Protein AF-A0A933KME0-F1 (afdb_monomer)

Solvent-accessible surface area (backbone atoms only — not comparable to full-atom values): 5767 Å² total; per-residue (Å²): 138,87,81,88,84,87,82,90,82,76,78,94,80,84,84,87,84,76,91,75,84,74,87,68,77,84,71,80,68,83,78,77,78,73,71,87,63,93,63,78,56,56,77,93,31,76,51,69,46,77,40,99,88,60,65,72,48,60,44,44,82,48,60,97,56,93,78,87,87,88,87,85,78,90,131

Structure (mmCIF, N/CA/C/O backbone):
data_AF-A0A933KME0-F1
#
_entry.id   AF-A0A933KME0-F1
#
loop_
_atom_site.group_PDB
_atom_site.id
_atom_site.type_symbol
_atom_site.label_atom_id
_atom_site.label_alt_id
_atom_site.label_comp_id
_atom_site.label_asym_id
_atom_site.label_entity_id
_atom_site.label_seq_id
_atom_site.pdbx_PDB_ins_code
_atom_site.Cartn_x
_atom_site.Cartn_y
_atom_site.Cartn_z
_atom_site.occupancy
_atom_site.B_iso_or_equiv
_atom_site.auth_seq_id
_atom_site.auth_comp_id
_atom_site.auth_asym_id
_atom_site.auth_atom_id
_atom_site.pdbx_PDB_model_num
ATOM 1 N N . MET A 1 1 ? -39.619 51.133 -21.147 1.00 36.41 1 MET A N 1
ATOM 2 C CA . MET A 1 1 ? -39.377 50.655 -19.764 1.00 36.41 1 MET A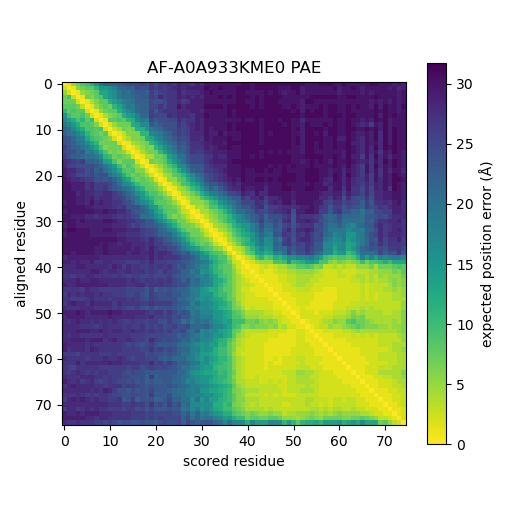 CA 1
ATOM 3 C C . MET A 1 1 ? -39.519 49.134 -19.726 1.00 36.41 1 MET A C 1
ATOM 5 O O . MET A 1 1 ? -40.121 48.571 -20.621 1.00 36.41 1 MET A O 1
ATOM 9 N N . ARG A 1 2 ? -38.811 48.493 -18.795 1.00 46.72 2 ARG A N 1
ATOM 10 C CA . ARG A 1 2 ? -38.157 47.174 -18.891 1.00 46.72 2 ARG A CA 1
ATOM 11 C C . ARG A 1 2 ? -39.065 45.954 -18.636 1.00 46.72 2 ARG A C 1
ATOM 13 O O . ARG A 1 2 ? -40.040 46.085 -17.909 1.00 46.72 2 ARG A O 1
ATOM 20 N N . ARG A 1 3 ? -38.519 44.782 -19.027 1.00 46.44 3 ARG A N 1
ATOM 21 C CA . ARG A 1 3 ? -38.750 43.382 -18.560 1.00 46.44 3 ARG A CA 1
ATOM 22 C C . ARG A 1 3 ? -39.587 42.555 -19.550 1.00 46.44 3 ARG A C 1
ATOM 24 O O . ARG A 1 3 ? -40.799 42.642 -19.550 1.00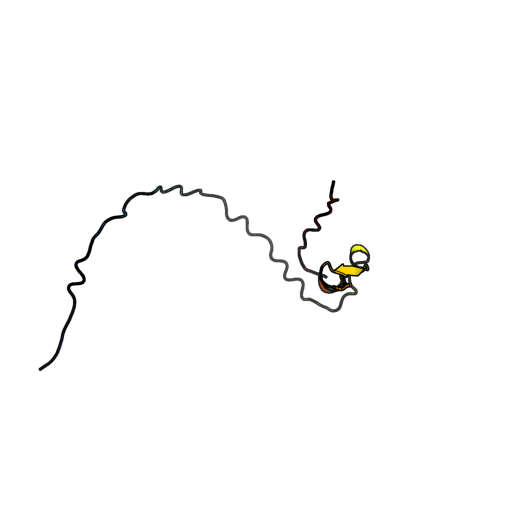 46.44 3 ARG A O 1
ATOM 31 N N . SER A 1 4 ? -38.989 41.875 -20.533 1.00 44.44 4 SER A N 1
ATOM 32 C CA . SER A 1 4 ? -38.113 40.691 -20.419 1.00 44.44 4 SER A CA 1
ATOM 33 C C . SER A 1 4 ? -38.784 39.583 -19.617 1.00 44.44 4 SER A C 1
ATOM 35 O O . SER A 1 4 ? -38.883 39.736 -18.399 1.00 44.44 4 SER A O 1
ATOM 37 N N . ARG A 1 5 ? -39.176 38.485 -20.287 1.00 47.50 5 ARG A N 1
ATOM 38 C CA . ARG A 1 5 ? -38.722 37.122 -19.960 1.00 47.50 5 ARG A CA 1
ATOM 39 C C . ARG A 1 5 ? -39.465 36.015 -20.728 1.00 47.50 5 ARG A C 1
ATOM 41 O O . ARG A 1 5 ? -40.681 35.942 -20.696 1.00 47.50 5 ARG A O 1
ATOM 48 N N . ILE A 1 6 ? -38.646 35.102 -21.257 1.00 54.41 6 ILE A N 1
ATOM 49 C CA . ILE A 1 6 ? -38.863 33.649 -21.308 1.00 54.41 6 ILE A CA 1
ATOM 50 C C . ILE A 1 6 ? -39.859 33.154 -22.357 1.00 54.41 6 ILE A C 1
ATOM 52 O O . ILE A 1 6 ? -41.047 33.045 -22.095 1.00 54.41 6 ILE A O 1
ATOM 56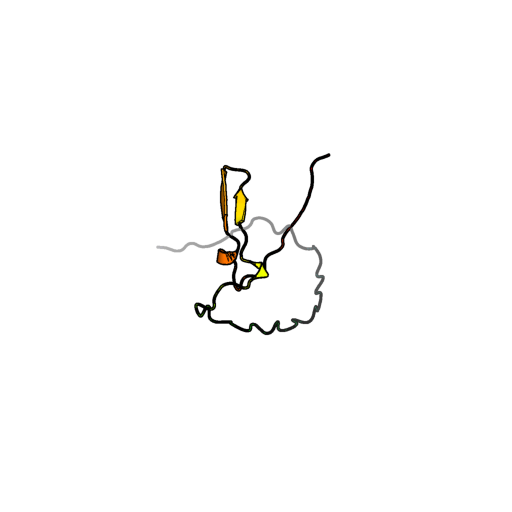 N N . VAL A 1 7 ? -39.316 32.677 -23.480 1.00 47.59 7 VAL A N 1
ATOM 57 C CA . VAL A 1 7 ? -39.837 31.474 -24.143 1.00 47.59 7 VAL A CA 1
ATOM 58 C C . VAL A 1 7 ? -38.631 30.641 -24.597 1.00 47.59 7 VAL A C 1
ATOM 60 O O . VAL A 1 7 ? -38.212 30.675 -25.749 1.00 47.59 7 VAL A O 1
ATOM 63 N N . PHE A 1 8 ? -38.019 29.930 -23.643 1.00 45.38 8 PHE A N 1
ATOM 64 C CA . PHE A 1 8 ? -37.139 28.791 -23.922 1.00 45.38 8 PHE A CA 1
ATOM 65 C C . PHE A 1 8 ? -38.032 27.645 -24.418 1.00 45.38 8 PHE A C 1
ATOM 67 O O . PHE A 1 8 ? -38.453 26.787 -23.649 1.00 45.38 8 PHE A O 1
ATOM 74 N N . SER A 1 9 ? -38.397 27.697 -25.698 1.00 50.50 9 SER A N 1
ATOM 75 C CA . SER A 1 9 ? -39.178 26.665 -26.381 1.00 50.50 9 SER A CA 1
ATOM 76 C C . SER A 1 9 ? -38.253 25.858 -27.278 1.00 50.50 9 SER A C 1
ATOM 78 O O . SER A 1 9 ? -38.243 26.040 -28.492 1.00 50.50 9 SER A O 1
ATOM 80 N N . SER A 1 10 ? -37.489 24.957 -26.669 1.00 44.53 10 SER A N 1
ATOM 81 C CA . SER A 1 10 ? -36.789 23.913 -27.407 1.00 44.53 10 SER A CA 1
ATOM 82 C C . SER A 1 10 ? -36.882 22.611 -26.630 1.00 44.53 10 SER A C 1
ATOM 84 O O . SER A 1 10 ? -36.088 22.335 -25.740 1.00 44.53 10 SER A O 1
ATOM 86 N N . LEU A 1 11 ? -37.865 21.822 -27.052 1.00 50.38 11 LEU A N 1
ATOM 87 C CA . LEU A 1 11 ? -37.734 20.381 -27.219 1.00 50.38 11 LEU A CA 1
ATOM 88 C C . LEU A 1 11 ? -37.631 19.544 -25.939 1.00 50.38 11 LEU A C 1
ATOM 90 O O . LEU A 1 11 ? -36.592 19.024 -25.545 1.00 50.38 11 LEU A O 1
ATOM 94 N N . ALA A 1 12 ? -38.816 19.311 -25.380 1.00 51.88 12 ALA A N 1
ATOM 95 C CA . ALA A 1 12 ? -39.166 18.037 -24.780 1.00 51.88 12 ALA A CA 1
ATOM 96 C C . ALA A 1 12 ? -38.823 16.882 -25.738 1.00 51.88 12 ALA A C 1
ATOM 98 O O . ALA A 1 12 ? -39.543 16.661 -26.709 1.00 51.88 12 ALA A O 1
ATOM 99 N N . LEU A 1 13 ? -37.743 16.148 -25.468 1.00 51.09 13 LEU A N 1
ATOM 100 C CA . LEU A 1 13 ? -37.555 14.793 -25.984 1.00 51.09 13 LEU A CA 1
ATOM 101 C C . LEU A 1 13 ? -36.455 14.059 -25.203 1.00 51.09 13 LEU A C 1
ATOM 103 O O . LEU A 1 13 ? -35.343 13.938 -25.694 1.00 51.09 13 LEU A O 1
ATOM 107 N N . LEU A 1 14 ? -36.753 13.588 -23.987 1.00 47.25 14 LEU A N 1
ATOM 108 C CA . LEU A 1 14 ? -36.198 12.330 -23.455 1.00 47.25 14 LEU A CA 1
ATOM 109 C C . LEU A 1 14 ? -36.923 11.938 -22.153 1.00 47.25 14 LEU A C 1
ATOM 111 O O . LEU A 1 14 ? -36.361 11.905 -21.063 1.00 47.25 14 LEU A O 1
ATOM 115 N N . ALA A 1 15 ? -38.227 11.686 -22.266 1.00 48.53 15 ALA A N 1
ATOM 116 C CA . ALA A 1 15 ? -38.955 10.923 -21.261 1.00 48.53 15 ALA A CA 1
ATOM 117 C C . ALA A 1 15 ? -38.789 9.427 -21.570 1.00 48.53 15 ALA A C 1
ATOM 119 O O . ALA A 1 15 ? -38.868 9.038 -22.732 1.00 48.53 15 ALA A O 1
ATOM 120 N N . ALA A 1 16 ? -38.639 8.630 -20.510 1.00 50.78 16 ALA A N 1
ATOM 121 C CA . ALA A 1 16 ? -38.582 7.165 -20.466 1.00 50.78 16 ALA A CA 1
ATOM 122 C C . ALA A 1 16 ? -37.193 6.515 -20.623 1.00 50.78 16 ALA A C 1
ATOM 124 O O . ALA A 1 16 ? -36.865 5.936 -21.652 1.00 50.78 16 ALA A O 1
ATOM 125 N N . VAL A 1 17 ? -36.448 6.442 -19.514 1.00 55.94 17 VAL A N 1
ATOM 126 C CA . VAL A 1 17 ? -35.803 5.170 -19.167 1.00 55.94 17 VAL A CA 1
ATOM 127 C C . VAL A 1 17 ? -35.927 4.894 -17.666 1.00 55.94 17 VAL A C 1
ATOM 129 O O . VAL A 1 17 ? -35.310 5.526 -16.820 1.00 55.94 17 VAL A O 1
ATOM 132 N N . SER A 1 18 ? -36.831 3.958 -17.389 1.00 50.06 18 SER A N 1
ATOM 133 C CA . SER A 1 18 ? -36.801 2.969 -16.316 1.00 50.06 18 SER A CA 1
ATOM 134 C C . SER A 1 18 ? -36.562 3.445 -14.882 1.00 50.06 18 SER A C 1
ATOM 136 O O . SER A 1 18 ? -35.450 3.448 -14.361 1.00 50.06 18 SER A O 1
ATOM 138 N N . ALA A 1 19 ? -37.679 3.671 -14.192 1.00 51.75 19 ALA A N 1
ATOM 139 C CA . ALA A 1 19 ? -37.791 3.387 -12.774 1.00 51.75 19 ALA A CA 1
ATOM 140 C C . ALA A 1 19 ? -37.410 1.917 -12.510 1.00 51.75 19 ALA A C 1
ATOM 142 O O . ALA A 1 19 ? -38.180 1.007 -12.803 1.00 51.75 19 ALA A O 1
ATOM 143 N N . CYS A 1 20 ? -36.226 1.693 -11.947 1.00 47.53 20 CYS A N 1
ATOM 144 C CA . CYS A 1 20 ? -35.984 0.561 -11.063 1.00 47.53 20 CYS A CA 1
ATOM 145 C C . CYS A 1 20 ? -35.652 1.170 -9.702 1.00 47.53 20 CYS A C 1
ATOM 147 O O . CYS A 1 20 ? -34.509 1.509 -9.404 1.00 47.53 20 CYS A O 1
ATOM 149 N N . ALA A 1 21 ? -36.705 1.439 -8.933 1.00 50.12 21 ALA A N 1
ATOM 150 C CA . ALA A 1 21 ? -36.586 1.714 -7.516 1.00 50.12 21 ALA A CA 1
ATOM 151 C C . ALA A 1 21 ? -36.222 0.386 -6.848 1.00 50.12 21 ALA A C 1
ATOM 153 O O . ALA A 1 21 ? -37.101 -0.387 -6.474 1.00 50.12 21 ALA A O 1
ATOM 154 N N . ASP A 1 22 ? -34.926 0.101 -6.763 1.00 46.38 22 ASP A N 1
ATOM 155 C CA . ASP A 1 22 ? -34.442 -0.958 -5.893 1.00 46.38 22 ASP A CA 1
ATOM 156 C C . ASP A 1 22 ? -34.490 -0.408 -4.467 1.00 46.38 22 ASP A C 1
ATOM 158 O O . ASP A 1 22 ? -33.709 0.463 -4.073 1.00 46.38 22 ASP A O 1
ATOM 162 N N . ALA A 1 23 ? -35.493 -0.856 -3.716 1.00 54.94 23 ALA A N 1
ATOM 163 C CA . ALA A 1 23 ? -35.592 -0.667 -2.279 1.00 54.94 23 ALA A CA 1
ATOM 164 C C . ALA A 1 23 ? -34.528 -1.541 -1.590 1.00 54.94 23 ALA A C 1
ATOM 166 O O . ALA A 1 23 ? -34.839 -2.485 -0.868 1.00 54.94 23 ALA A O 1
ATOM 167 N N . GLY A 1 24 ? -33.257 -1.240 -1.848 1.00 46.84 24 GLY A N 1
ATOM 168 C CA . GLY A 1 24 ? -32.123 -1.818 -1.151 1.00 46.84 24 GLY A CA 1
ATOM 169 C C . GLY A 1 24 ? -31.978 -1.108 0.183 1.00 46.84 24 GLY A C 1
ATOM 170 O O . GLY A 1 24 ? -31.620 0.066 0.225 1.00 46.84 24 GLY A O 1
ATOM 171 N N . ALA A 1 25 ? -32.314 -1.808 1.265 1.00 51.56 25 ALA A N 1
ATOM 172 C CA . ALA A 1 25 ? -32.164 -1.344 2.635 1.00 51.56 25 ALA A CA 1
ATOM 173 C C . ALA A 1 25 ? -30.843 -0.581 2.816 1.00 51.56 25 ALA A C 1
ATOM 175 O O . ALA A 1 25 ? -29.763 -1.143 2.620 1.00 51.56 25 ALA A O 1
ATOM 176 N N . THR A 1 26 ? -30.929 0.691 3.210 1.00 54.00 26 THR A N 1
ATOM 177 C CA . THR A 1 26 ? -29.782 1.439 3.720 1.00 54.00 26 THR A CA 1
ATOM 178 C C . THR A 1 26 ? -29.345 0.750 5.006 1.00 54.00 26 THR A C 1
ATOM 180 O O . THR A 1 26 ? -29.818 1.066 6.095 1.00 54.00 26 THR A O 1
ATOM 183 N N . GLN A 1 27 ? -28.490 -0.262 4.877 1.00 58.12 27 GLN A N 1
ATOM 184 C CA . GLN A 1 27 ? -27.773 -0.830 5.998 1.00 58.12 27 GLN A CA 1
ATOM 185 C C . GLN A 1 27 ? -26.866 0.283 6.506 1.00 58.12 27 GLN A C 1
ATOM 187 O O . GLN A 1 27 ? -25.867 0.625 5.874 1.00 58.12 27 GLN A O 1
ATOM 192 N N . GLU A 1 28 ? -27.273 0.898 7.611 1.00 57.34 28 GLU A N 1
ATOM 193 C CA . GLU A 1 28 ? -26.489 1.900 8.307 1.00 57.34 28 GLU A CA 1
ATOM 194 C C . GLU A 1 28 ? -25.168 1.248 8.708 1.00 57.34 28 GLU A C 1
ATOM 196 O O . GLU A 1 28 ? -25.083 0.451 9.643 1.00 57.34 28 GLU A O 1
ATOM 201 N N . ARG A 1 29 ? -24.135 1.501 7.902 1.00 67.06 29 ARG A N 1
ATOM 202 C CA . ARG A 1 29 ? -22.780 1.066 8.199 1.00 67.06 29 ARG A CA 1
ATOM 203 C C . ARG A 1 29 ? -22.390 1.801 9.476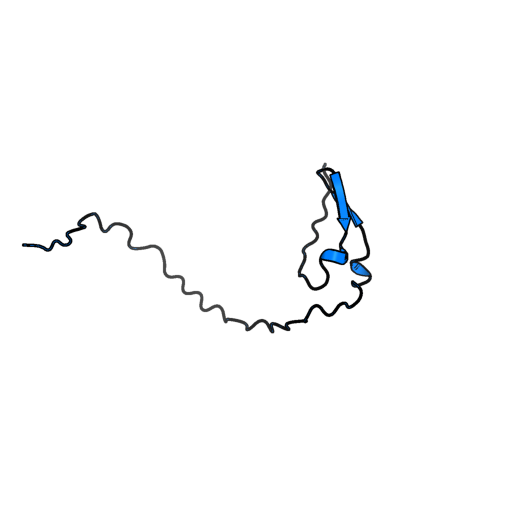 1.00 67.06 29 ARG A C 1
ATOM 205 O O . ARG A 1 29 ? -22.351 3.034 9.430 1.00 67.06 29 ARG A O 1
ATOM 212 N N . PRO A 1 30 ? -22.095 1.107 10.590 1.00 59.06 30 PRO A N 1
ATOM 213 C CA . PRO A 1 30 ? -21.606 1.781 11.776 1.00 59.06 30 PRO A CA 1
ATOM 214 C C . PRO A 1 30 ? -20.325 2.509 11.378 1.00 59.06 30 PRO A C 1
ATOM 216 O O . PRO A 1 30 ? -19.297 1.900 11.082 1.00 59.06 30 PRO A O 1
ATOM 219 N N . SER A 1 31 ? -20.424 3.831 11.286 1.00 59.75 31 SER A N 1
ATOM 220 C CA . SER A 1 31 ? -19.285 4.697 11.044 1.00 59.75 31 SER A CA 1
ATOM 221 C C . SER A 1 31 ? -18.618 4.877 12.394 1.00 59.75 31 SER A C 1
ATOM 223 O O . SER A 1 31 ? -18.829 5.866 13.090 1.00 59.75 31 SER A O 1
ATOM 225 N N . THR A 1 32 ? -17.863 3.861 12.813 1.00 65.12 32 THR A N 1
ATOM 226 C CA . THR A 1 32 ? -16.925 4.022 13.917 1.00 65.12 32 THR A CA 1
ATOM 227 C C . THR A 1 32 ? -15.857 4.979 13.418 1.00 65.12 32 THR A C 1
ATOM 229 O O . THR A 1 32 ? -14.910 4.576 12.745 1.00 65.12 32 THR A O 1
ATOM 232 N N . THR A 1 33 ? -16.035 6.266 13.707 1.00 63.06 33 THR A N 1
ATOM 233 C CA . THR A 1 33 ? -14.991 7.272 13.536 1.00 63.06 33 THR A CA 1
ATOM 234 C C . THR A 1 33 ? -13.892 6.944 14.536 1.00 63.06 33 THR A C 1
ATOM 236 O O . THR A 1 33 ? -13.896 7.405 15.676 1.00 63.06 33 THR A O 1
ATOM 239 N N . ILE A 1 34 ? -12.963 6.085 14.121 1.00 63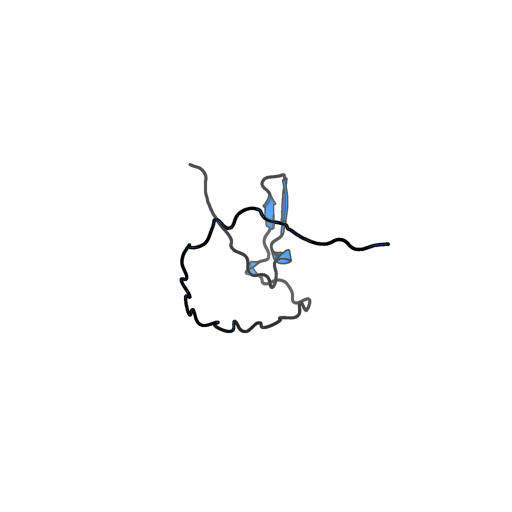.47 34 ILE A N 1
ATOM 240 C CA . ILE A 1 34 ? -11.696 5.912 14.814 1.00 63.47 34 ILE A CA 1
ATOM 241 C C . ILE A 1 34 ? -10.941 7.210 14.556 1.00 63.47 34 ILE A C 1
ATOM 243 O O . ILE A 1 34 ? -10.445 7.448 13.457 1.00 63.47 34 ILE A O 1
ATOM 247 N N . SER A 1 35 ? -10.931 8.092 15.555 1.00 59.78 35 SER A N 1
ATOM 248 C CA . SER A 1 35 ? -10.036 9.243 15.552 1.00 59.78 35 SER A CA 1
ATOM 249 C C . SER A 1 35 ? -8.621 8.710 15.306 1.00 59.78 35 SER A C 1
ATOM 251 O O . SER A 1 35 ? -8.245 7.756 15.999 1.00 59.78 35 SER A O 1
ATOM 253 N N . PRO A 1 36 ? -7.842 9.245 14.346 1.00 57.62 36 PRO A N 1
ATOM 254 C CA . PRO A 1 36 ? -6.458 8.844 14.151 1.00 57.62 36 PRO A CA 1
ATOM 255 C C . PRO A 1 36 ? -5.639 9.395 15.323 1.00 57.62 36 PRO A C 1
ATOM 257 O O . PRO A 1 36 ? -4.870 10.344 15.203 1.00 57.62 36 PRO A O 1
ATOM 260 N N . GLY A 1 37 ? -5.837 8.820 16.508 1.00 52.59 37 GLY A N 1
ATOM 261 C CA . GLY A 1 37 ? -4.819 8.834 17.534 1.00 52.59 37 GLY A CA 1
ATOM 262 C C . GLY A 1 37 ? -3.600 8.156 16.931 1.00 52.59 37 GLY A C 1
ATOM 263 O O . GLY A 1 37 ? -3.744 7.172 16.207 1.00 52.59 37 GLY A O 1
ATOM 264 N N . SER A 1 38 ? -2.423 8.710 17.207 1.00 58.00 38 SER A N 1
ATOM 265 C CA . SER A 1 38 ? -1.107 8.206 16.804 1.00 58.00 38 SER A CA 1
ATOM 266 C C . SER A 1 38 ? -0.806 6.835 17.438 1.00 58.00 38 SER A C 1
ATOM 268 O O . SER A 1 38 ? 0.188 6.656 18.138 1.00 58.00 38 SER A O 1
ATOM 270 N N . ALA A 1 39 ? -1.698 5.865 17.255 1.00 66.19 39 ALA A N 1
ATOM 271 C CA . ALA A 1 39 ? -1.452 4.466 17.499 1.00 66.19 39 ALA A CA 1
ATOM 272 C C . ALA A 1 39 ? -0.449 4.011 16.442 1.00 66.19 39 ALA A C 1
ATOM 274 O O . ALA A 1 39 ? -0.602 4.316 15.257 1.00 66.19 39 ALA A O 1
ATOM 275 N N . ALA A 1 40 ? 0.598 3.317 16.884 1.00 79.06 40 ALA A N 1
ATOM 276 C CA . ALA A 1 40 ? 1.572 2.735 15.977 1.00 79.06 40 ALA A CA 1
ATOM 277 C C . ALA A 1 40 ? 0.848 1.923 14.892 1.00 79.06 40 ALA A C 1
ATOM 279 O O . ALA A 1 40 ? -0.111 1.203 15.191 1.00 79.06 40 ALA A O 1
ATOM 280 N N . ALA A 1 41 ? 1.296 2.058 13.641 1.00 86.44 41 ALA A N 1
ATOM 281 C CA . ALA A 1 41 ? 0.700 1.331 12.531 1.00 86.44 41 ALA A CA 1
ATOM 282 C C . ALA A 1 41 ? 0.688 -0.183 12.838 1.00 86.44 41 ALA A C 1
ATOM 284 O O . ALA A 1 41 ? 1.679 -0.707 13.365 1.00 86.44 41 ALA A O 1
ATOM 285 N N . PRO A 1 42 ? -0.413 -0.896 12.527 1.00 88.44 42 PRO A N 1
ATOM 286 C CA . PRO A 1 42 ? -0.495 -2.342 12.691 1.00 88.44 42 PRO A CA 1
ATOM 287 C C . PRO A 1 42 ? 0.716 -3.056 12.089 1.00 88.44 42 PRO A C 1
ATOM 289 O O . PRO A 1 42 ? 1.175 -2.686 11.011 1.00 88.44 42 PRO A O 1
ATOM 292 N N . ALA A 1 43 ? 1.190 -4.124 12.739 1.00 91.19 43 ALA A N 1
ATOM 293 C CA . ALA A 1 43 ? 2.352 -4.882 12.265 1.00 91.19 43 ALA A CA 1
ATOM 294 C C . ALA A 1 43 ? 2.201 -5.366 10.811 1.00 91.19 43 ALA A C 1
ATOM 296 O O . ALA A 1 43 ? 3.163 -5.381 10.053 1.00 91.19 43 ALA A O 1
ATOM 297 N N . ALA A 1 44 ? 0.969 -5.680 10.403 1.00 89.88 44 ALA A N 1
ATOM 298 C CA . ALA A 1 44 ? 0.635 -6.078 9.038 1.00 89.88 44 ALA A CA 1
ATOM 299 C C . ALA A 1 44 ? 0.905 -4.994 7.975 1.00 89.88 44 ALA A C 1
ATOM 301 O O . ALA A 1 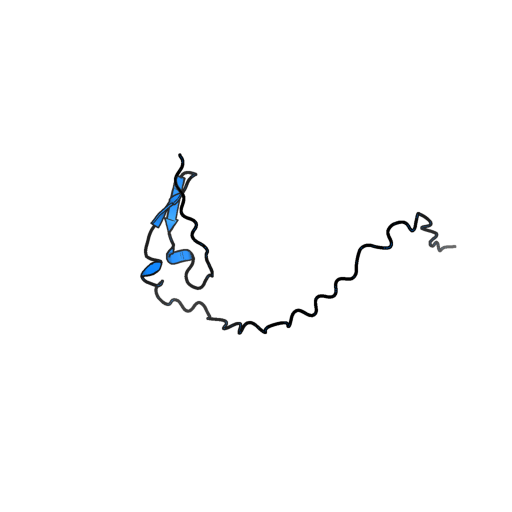44 ? 0.992 -5.327 6.802 1.00 89.88 44 ALA A O 1
ATOM 302 N N . LEU A 1 45 ? 1.028 -3.721 8.363 1.00 92.94 45 LEU A N 1
ATOM 303 C CA . LEU A 1 45 ? 1.327 -2.592 7.475 1.00 92.94 45 LEU A CA 1
ATOM 304 C C . LEU A 1 45 ? 2.800 -2.152 7.541 1.00 92.94 45 LEU A C 1
ATOM 306 O O . LEU A 1 45 ? 3.178 -1.227 6.831 1.00 92.94 45 LEU A O 1
ATOM 310 N N . GLN A 1 46 ? 3.638 -2.802 8.362 1.00 94.06 46 GLN A N 1
ATOM 311 C CA . GLN A 1 46 ? 5.073 -2.506 8.514 1.00 94.06 46 GLN A CA 1
ATOM 312 C C . GLN A 1 46 ? 5.889 -3.076 7.341 1.00 94.06 46 GLN A C 1
ATOM 314 O O . GLN A 1 46 ? 6.804 -3.880 7.525 1.00 94.06 46 GLN A O 1
ATOM 319 N N . PHE A 1 47 ? 5.534 -2.711 6.114 1.00 93.94 47 PHE A N 1
ATOM 320 C CA . PHE A 1 47 ? 6.282 -3.096 4.927 1.00 93.94 47 PHE A CA 1
ATOM 321 C C . PHE A 1 47 ? 6.311 -1.962 3.913 1.00 93.94 47 PHE A C 1
ATOM 323 O O . PHE A 1 47 ? 5.449 -1.081 3.883 1.00 93.94 47 PHE A O 1
ATOM 330 N N . SER A 1 48 ? 7.325 -2.011 3.062 1.00 96.25 48 SER A N 1
ATOM 331 C CA . SER A 1 48 ? 7.489 -1.079 1.965 1.00 96.25 48 SER A CA 1
ATOM 332 C C . SER A 1 48 ? 7.815 -1.820 0.679 1.00 96.25 48 SER A C 1
ATOM 334 O O . SER A 1 48 ? 8.306 -2.951 0.693 1.00 96.25 48 SER A O 1
ATOM 336 N N . ALA A 1 49 ? 7.498 -1.189 -0.446 1.00 94.19 49 ALA A N 1
ATOM 337 C CA . ALA A 1 49 ? 7.770 -1.731 -1.767 1.00 94.19 49 ALA A CA 1
ATOM 338 C C . ALA A 1 49 ? 8.210 -0.618 -2.727 1.00 94.19 49 ALA A C 1
ATOM 340 O O . ALA A 1 49 ? 7.799 0.532 -2.563 1.00 94.19 49 ALA A O 1
ATOM 341 N N . PRO A 1 50 ? 9.020 -0.918 -3.751 1.00 96.00 50 PRO A N 1
ATOM 342 C CA . PRO A 1 50 ? 9.261 0.019 -4.839 1.00 96.00 50 PRO A CA 1
ATOM 343 C C . PRO A 1 50 ? 7.970 0.320 -5.605 1.00 96.00 50 PRO A C 1
ATOM 345 O O . PRO A 1 50 ? 7.136 -0.564 -5.805 1.00 96.00 50 PRO A O 1
ATOM 348 N N . SER A 1 51 ? 7.816 1.558 -6.06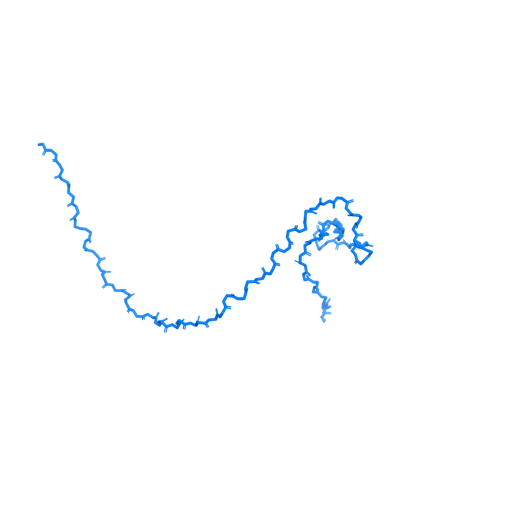8 1.00 93.50 51 SER A N 1
ATOM 349 C CA . SER A 1 51 ? 6.700 1.940 -6.938 1.00 93.50 51 SER A CA 1
ATOM 350 C C . SER A 1 51 ? 7.059 1.762 -8.422 1.00 93.50 51 SER A C 1
ATOM 352 O O . SER A 1 51 ? 8.224 1.874 -8.809 1.00 93.50 51 SER A O 1
ATOM 354 N N . VAL A 1 52 ? 6.053 1.533 -9.276 1.00 88.75 52 VAL A N 1
ATOM 355 C CA . VAL A 1 52 ? 6.227 1.289 -10.726 1.00 88.75 52 VAL A CA 1
ATOM 356 C C . VAL A 1 52 ? 6.819 2.503 -11.473 1.00 88.75 52 VAL A C 1
ATOM 358 O O . VAL A 1 52 ? 7.343 2.355 -12.570 1.00 88.75 52 VAL A O 1
ATOM 361 N N . GLY A 1 53 ? 6.780 3.699 -10.874 1.00 91.00 53 GLY A N 1
ATOM 362 C CA . GLY A 1 53 ? 7.372 4.934 -11.410 1.00 91.00 53 GLY A CA 1
ATOM 363 C C . GLY A 1 53 ? 8.660 5.377 -10.705 1.00 91.00 53 GLY A C 1
ATOM 364 O O . GLY A 1 53 ? 9.113 6.498 -10.922 1.00 91.00 53 GLY A O 1
ATOM 365 N N . GLY A 1 54 ? 9.234 4.529 -9.846 1.00 92.62 54 GLY A N 1
ATOM 366 C CA . GLY A 1 54 ? 10.353 4.880 -8.971 1.00 92.62 54 GLY A CA 1
ATOM 367 C C . GLY A 1 54 ? 9.910 5.359 -7.584 1.00 92.62 54 GLY A C 1
ATOM 368 O O . GLY A 1 54 ? 8.740 5.647 -7.335 1.00 92.62 54 GLY A O 1
ATOM 369 N N . GLY A 1 55 ? 10.854 5.402 -6.644 1.00 95.88 55 GLY A N 1
ATOM 370 C CA . GLY A 1 55 ? 10.566 5.660 -5.231 1.00 95.88 55 GLY A CA 1
ATOM 371 C C . GLY A 1 55 ? 9.969 4.453 -4.499 1.00 95.88 55 GLY A C 1
ATOM 372 O O . GLY A 1 55 ? 9.944 3.337 -5.022 1.00 95.88 55 GLY A O 1
ATOM 373 N N . THR A 1 56 ? 9.492 4.697 -3.279 1.00 97.38 56 THR A N 1
ATOM 374 C CA . THR A 1 56 ? 9.059 3.659 -2.334 1.00 97.38 56 THR A CA 1
ATOM 375 C C . THR A 1 56 ? 7.683 3.998 -1.777 1.00 97.38 56 THR A C 1
ATOM 377 O O . THR A 1 56 ? 7.454 5.123 -1.338 1.00 97.38 56 THR A O 1
ATOM 380 N N . ILE A 1 57 ? 6.781 3.019 -1.766 1.00 95.00 57 ILE A N 1
ATOM 381 C CA . ILE A 1 57 ? 5.530 3.080 -1.016 1.00 95.00 57 ILE A CA 1
ATOM 382 C C . ILE A 1 57 ? 5.752 2.454 0.363 1.00 95.00 57 ILE A C 1
ATOM 384 O O . ILE A 1 57 ? 6.196 1.313 0.463 1.00 95.00 57 ILE A O 1
ATOM 388 N N . ASP A 1 58 ? 5.475 3.212 1.421 1.00 95.94 58 ASP A N 1
ATOM 389 C CA . ASP A 1 58 ? 5.399 2.720 2.801 1.00 95.94 58 ASP A CA 1
ATOM 390 C C . ASP A 1 58 ? 3.925 2.476 3.137 1.00 95.94 58 ASP A C 1
ATOM 392 O O . ASP A 1 58 ? 3.104 3.382 2.987 1.00 95.94 58 ASP A O 1
ATOM 396 N N . PHE A 1 59 ? 3.558 1.261 3.542 1.00 94.44 59 PHE A N 1
ATOM 397 C CA . PHE A 1 59 ? 2.157 0.929 3.797 1.00 94.44 59 PHE A CA 1
ATOM 398 C C . PHE A 1 59 ? 1.628 1.437 5.141 1.00 94.44 59 PHE A C 1
ATOM 400 O O . PHE A 1 59 ? 0.409 1.524 5.317 1.00 94.44 59 PHE A O 1
ATOM 407 N N . THR A 1 60 ? 2.498 1.867 6.058 1.00 95.31 60 THR A N 1
ATOM 408 C CA . THR A 1 60 ? 2.081 2.435 7.349 1.00 95.31 60 THR A CA 1
ATOM 409 C C . THR A 1 60 ? 1.254 3.714 7.190 1.00 95.31 60 THR A C 1
ATOM 411 O O . THR A 1 60 ? 0.376 3.980 8.012 1.00 95.31 60 THR A O 1
ATOM 414 N N . GLN A 1 61 ? 1.440 4.452 6.087 1.00 93.88 61 GLN A N 1
ATOM 415 C CA . GLN A 1 61 ? 0.669 5.660 5.765 1.00 93.88 61 GLN A CA 1
ATOM 416 C C . GLN A 1 61 ? -0.836 5.399 5.569 1.00 93.88 61 GLN A C 1
ATOM 418 O O . GLN A 1 61 ? -1.643 6.325 5.642 1.00 93.88 61 GLN A O 1
ATOM 423 N N . PHE A 1 62 ? -1.226 4.143 5.327 1.00 93.31 62 PHE A N 1
ATOM 424 C CA . PHE A 1 62 ? -2.621 3.742 5.145 1.00 93.31 62 PHE A CA 1
ATOM 425 C C . PHE A 1 62 ? -3.270 3.198 6.425 1.00 93.31 62 PHE A C 1
ATOM 427 O O . PHE A 1 62 ? -4.367 2.637 6.371 1.00 93.31 62 PHE A O 1
ATOM 434 N N . ALA A 1 63 ? -2.629 3.345 7.589 1.00 92.75 63 ALA A N 1
ATOM 435 C CA . ALA A 1 63 ? -3.223 2.940 8.859 1.00 92.75 63 ALA A CA 1
ATOM 436 C C . ALA A 1 63 ? -4.599 3.602 9.069 1.00 92.75 63 ALA A C 1
ATOM 438 O O . ALA A 1 63 ? -4.772 4.805 8.882 1.00 92.75 63 ALA A O 1
ATOM 439 N N . GLY A 1 64 ? -5.595 2.792 9.436 1.00 91.12 64 GLY A N 1
ATOM 440 C CA . GLY A 1 64 ? -6.979 3.245 9.616 1.00 91.12 64 GLY A CA 1
ATOM 441 C C . GLY A 1 64 ? -7.781 3.416 8.319 1.00 91.12 64 GLY A C 1
ATOM 442 O O . GLY A 1 64 ? -8.962 3.747 8.388 1.00 91.12 64 GLY A O 1
ATOM 443 N N . GLN A 1 65 ? -7.189 3.159 7.149 1.00 91.62 65 GLN A N 1
ATOM 444 C CA . GLN A 1 65 ? -7.879 3.225 5.860 1.00 91.62 65 GLN A CA 1
ATOM 445 C C . GLN A 1 65 ? -8.271 1.826 5.370 1.00 91.62 65 GLN A C 1
ATOM 447 O O . GLN A 1 65 ? -7.571 0.840 5.601 1.00 91.62 65 GLN A O 1
ATOM 452 N N . THR A 1 66 ? -9.399 1.731 4.660 1.00 93.50 66 THR A N 1
ATOM 453 C CA . THR A 1 66 ? -9.763 0.502 3.938 1.00 93.50 66 THR A CA 1
ATOM 454 C C . THR A 1 66 ? -9.004 0.471 2.615 1.00 93.50 66 THR A C 1
ATOM 456 O O . THR A 1 66 ? -9.263 1.299 1.745 1.00 93.50 66 THR A O 1
ATOM 459 N N . VAL A 1 67 ? -8.082 -0.481 2.460 1.00 91.12 67 VAL A N 1
ATOM 460 C CA . VAL A 1 67 ? -7.229 -0.621 1.269 1.00 91.12 67 VAL A CA 1
ATOM 461 C C . VAL A 1 67 ? -7.380 -2.017 0.673 1.00 91.12 67 VAL A C 1
ATOM 463 O O . VAL A 1 67 ? -7.383 -3.008 1.401 1.00 91.12 67 VAL A O 1
ATOM 466 N N . ALA A 1 68 ? -7.481 -2.100 -0.655 1.00 94.19 68 ALA A N 1
ATOM 467 C CA . ALA A 1 68 ? -7.416 -3.356 -1.396 1.00 94.19 68 ALA A CA 1
ATOM 468 C C . ALA A 1 68 ? -6.004 -3.556 -1.967 1.00 94.19 68 ALA A C 1
ATOM 470 O O . ALA A 1 68 ? -5.482 -2.675 -2.649 1.00 94.19 68 ALA A O 1
ATOM 471 N N . LEU A 1 69 ? -5.400 -4.717 -1.705 1.00 91.12 69 LEU A N 1
ATOM 472 C CA . LEU A 1 69 ? -4.106 -5.109 -2.266 1.00 91.12 69 LEU A CA 1
ATOM 473 C C . LEU A 1 69 ? -4.335 -6.115 -3.393 1.00 91.12 69 LEU A C 1
ATOM 475 O O . LEU A 1 69 ? -4.882 -7.192 -3.160 1.00 91.12 69 LEU A O 1
ATOM 479 N N . TRP A 1 70 ? -3.925 -5.760 -4.609 1.00 93.19 70 TRP A N 1
ATOM 480 C CA . TRP A 1 70 ? -4.071 -6.610 -5.787 1.00 93.19 70 TRP A CA 1
ATOM 481 C C . TRP A 1 70 ? -2.709 -7.130 -6.243 1.00 93.19 70 TRP A C 1
ATOM 483 O O . TRP A 1 70 ? -1.877 -6.371 -6.740 1.00 93.19 70 TRP A O 1
ATOM 493 N N . PHE A 1 71 ? -2.492 -8.433 -6.081 1.00 91.50 71 PHE A N 1
ATOM 494 C CA . PHE A 1 71 ? -1.258 -9.104 -6.476 1.00 91.50 71 PHE A CA 1
ATOM 495 C C . PHE A 1 71 ? -1.456 -9.811 -7.815 1.00 91.50 71 PHE A C 1
ATOM 497 O O . PHE A 1 71 ? -2.441 -10.519 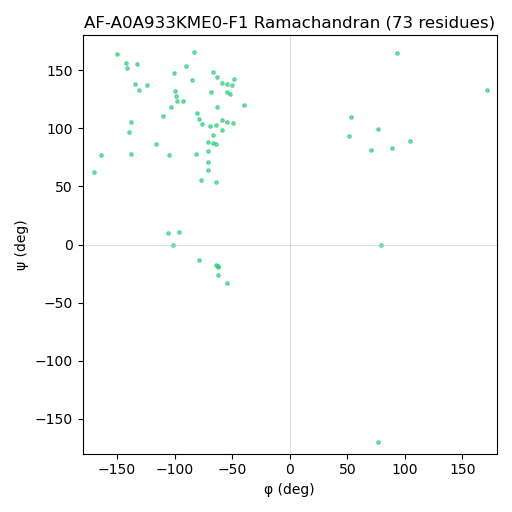-8.014 1.00 91.50 71 PHE A O 1
ATOM 504 N N . TRP A 1 72 ? -0.516 -9.615 -8.735 1.00 94.50 72 TRP A N 1
ATOM 505 C CA . TRP A 1 72 ? -0.534 -10.211 -10.067 1.00 94.50 72 TRP A CA 1
ATOM 506 C C . TRP A 1 72 ? 0.899 -10.426 -10.563 1.00 94.50 72 TRP A C 1
ATOM 508 O O . TRP A 1 72 ? 1.841 -9.847 -10.020 1.00 94.50 72 TRP A O 1
ATOM 518 N N . ALA A 1 73 ? 1.057 -11.254 -11.592 1.00 94.81 73 ALA A N 1
ATOM 519 C CA . ALA A 1 73 ? 2.324 -11.469 -12.278 1.00 94.81 73 ALA A CA 1
ATOM 520 C C . ALA A 1 73 ? 2.093 -11.431 -13.799 1.00 94.81 73 ALA A C 1
ATOM 522 O O . ALA A 1 73 ? 1.081 -11.969 -14.256 1.00 94.81 73 ALA A O 1
ATOM 523 N N . PRO A 1 74 ? 2.976 -10.787 -14.582 1.00 91.19 74 PRO A N 1
ATOM 524 C CA . PRO A 1 74 ? 2.924 -10.866 -16.037 1.00 91.19 74 PRO A CA 1
ATOM 525 C C . PRO A 1 74 ? 3.247 -12.290 -16.516 1.00 91.19 74 PRO A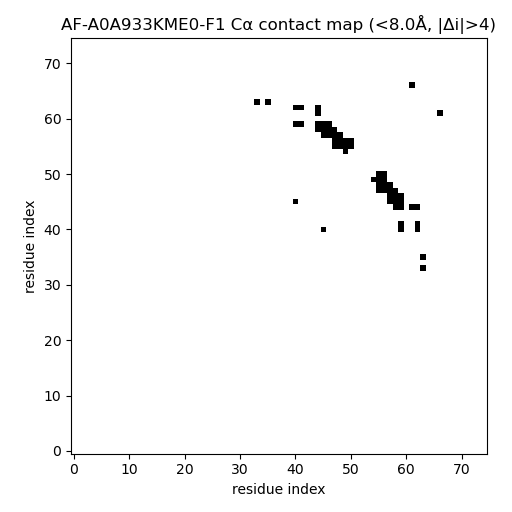 C 1
ATOM 527 O O . PRO A 1 74 ? 4.021 -13.000 -15.871 1.00 91.19 74 PRO A O 1
ATOM 530 N N . THR A 1 75 ? 2.647 -12.687 -17.639 1.00 81.69 75 THR A N 1
ATOM 531 C CA . THR A 1 75 ? 2.911 -13.953 -18.348 1.00 81.69 75 THR A CA 1
ATOM 532 C C . THR A 1 75 ? 3.944 -13.780 -19.443 1.00 81.69 75 THR A C 1
ATOM 534 O O . THR A 1 75 ? 3.829 -12.754 -20.156 1.00 81.69 75 THR A O 1
#

Sequence (75 aa):
MRRSRIVFSSLALLAAVSACADAGATQERPSTTISPGSAAAPAALQFSAPSVGGGTIDFTQFAGQTVALWFWAPT

Radius of gyration: 26.35 Å; Cα contacts (8 Å, |Δi|>4): 30; chains: 1; bounding box: 50×65×45 Å

pLDDT: mean 71.76, std 20.47, range [36.41, 97.38]

Mean predicted aligned error: 18.29 Å

Nearest PDB structures (foldseek):
  3j6b-assembly1_3  TM=2.070E-01  e=9.692E+00  Saccharomyces cerevisiae

Foldseek 3Di:
DDDDDDDPDDDDDDPDDDDPPPPDDPPPDPPPPPPPDVDFQPPVQQDKDADPVGDIDRSSVCRPHDDDDDDDDDD

Secondary structure (DSSP, 8-state):
--------------------------------------PPPPGGG--EEE-TTSSEEEGGGGTTS----------